Protein AF-A0A2D4J2Z0-F1 (afdb_monomer)

Nearest PDB structures (foldseek):
  6gwj-assembly1_K  TM=9.894E-01  e=1.586E-13  Homo sapiens
  8k20-assembly1_E  TM=9.808E-01  e=1.538E-11  Arabidopsis thaliana
  8up5-assembly1_K  TM=9.285E-01  e=3.483E-07  Methanocaldococcus jannaschii
  5jmv-assembly1_A  TM=9.078E-01  e=2.921E-07  Methanocaldococcus jannaschii DSM 2661
  2ivn-assembly1_A  TM=9.272E-01  e=4.953E-07  Pyrococcus abyssi

Secondary structure (DSSP, 8-state):
-TTTT---SS-HHHHHHHHHTT---PPP----EETTEE--HHHHHHHHHHHHHHHHHTSS-HHHHHHHHHHHHHHHHHHHHHHHHHHHT-S-----SGGGG-GGGS--

Solvent-accessible surface area (backbone atoms only — not comparable to full-atom values): 6524 Å² total; per-residue (Å²): 80,78,92,75,68,50,59,58,76,96,35,40,68,59,51,41,52,64,34,18,75,68,30,86,53,81,55,94,68,79,83,52,72,57,89,77,47,76,56,62,67,68,41,54,56,48,49,52,55,48,47,57,52,34,54,73,71,65,81,50,52,76,27,18,52,36,27,23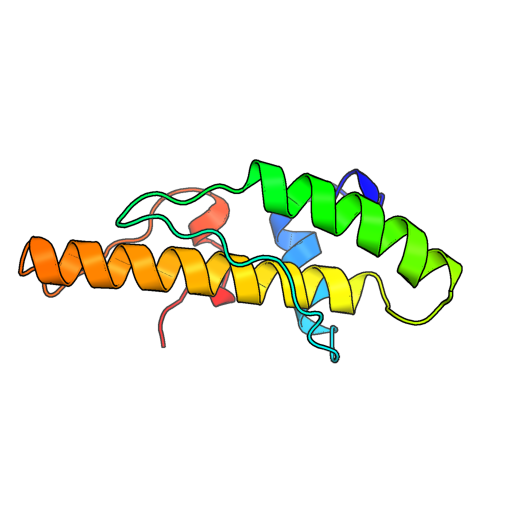,51,49,55,54,53,49,51,54,52,48,53,30,48,53,52,49,28,66,75,66,72,48,92,76,86,85,82,72,63,88,71,53,73,42,73,86,69,56,84,127

Radius of gyration: 14.94 Å; Cα contacts (8 Å, |Δi|>4): 108; chains: 1; bounding box: 34×27×39 Å

Sequence (108 aa):
ARVLKISNDPSPGYNIEQMAKKGQKLIELPYTVKGMDVSFSGILSHIEDVAHRMLSAGECTPEDLCFSLQETLFAMLVEITERAMAHTSSSEALIVGGVGCIVQTKWR

Organism: NCBI:txid129467

Structure (mmCIF, N/CA/C/O backbone):
data_AF-A0A2D4J2Z0-F1
#
_entry.id   AF-A0A2D4J2Z0-F1
#
loop_
_atom_site.group_PDB
_atom_site.id
_atom_site.type_symbol
_atom_site.label_atom_id
_atom_site.label_alt_id
_atom_site.label_comp_id
_atom_site.label_asym_id
_atom_site.label_entity_id
_atom_site.label_seq_id
_atom_site.pdbx_PDB_ins_code
_atom_site.Cartn_x
_atom_site.Cartn_y
_atom_site.Cartn_z
_atom_site.occupancy
_atom_site.B_iso_or_equiv
_atom_site.auth_seq_id
_atom_site.auth_comp_id
_atom_site.auth_asym_id
_atom_site.auth_atom_id
_atom_site.pdbx_PDB_model_num
ATOM 1 N N . ALA A 1 1 ? 10.301 2.943 -2.985 1.00 74.94 1 ALA A N 1
ATOM 2 C CA . ALA A 1 1 ? 11.157 4.102 -3.343 1.00 74.94 1 ALA A CA 1
ATOM 3 C C . ALA A 1 1 ? 12.614 3.711 -3.558 1.00 74.94 1 ALA A C 1
ATOM 5 O O . ALA A 1 1 ? 13.070 3.787 -4.688 1.00 74.94 1 ALA A O 1
ATOM 6 N N . ARG A 1 2 ? 13.341 3.271 -2.519 1.00 80.38 2 ARG A N 1
ATOM 7 C CA . ARG A 1 2 ? 14.795 3.032 -2.607 1.00 80.38 2 ARG A CA 1
ATOM 8 C C . ARG A 1 2 ? 15.184 1.927 -3.596 1.00 80.38 2 ARG A C 1
ATOM 10 O O . ARG A 1 2 ? 16.097 2.125 -4.387 1.00 80.38 2 ARG A O 1
ATOM 17 N N . VAL A 1 3 ? 14.438 0.823 -3.593 1.00 80.44 3 VAL A N 1
ATOM 18 C CA . VAL A 1 3 ? 14.606 -0.314 -4.521 1.00 80.44 3 VAL A CA 1
ATOM 19 C C . VAL A 1 3 ? 14.407 0.126 -5.975 1.00 80.44 3 VAL A C 1
ATOM 21 O O . VAL A 1 3 ? 15.219 -0.176 -6.840 1.00 80.44 3 VAL A O 1
ATOM 24 N N . LEU A 1 4 ? 13.374 0.937 -6.218 1.00 77.75 4 LEU A N 1
ATOM 25 C CA . LEU A 1 4 ? 13.018 1.474 -7.535 1.00 77.75 4 LEU A CA 1
ATOM 26 C C . LEU A 1 4 ? 13.790 2.756 -7.909 1.00 77.75 4 LEU A C 1
ATOM 28 O O . LEU A 1 4 ? 13.476 3.378 -8.917 1.00 77.75 4 LEU A O 1
ATOM 32 N N . LYS A 1 5 ? 14.774 3.179 -7.098 1.00 82.50 5 LYS A N 1
ATOM 33 C CA . LYS A 1 5 ? 15.564 4.414 -7.287 1.00 82.50 5 LYS A CA 1
ATOM 34 C C . LYS A 1 5 ? 14.715 5.677 -7.539 1.00 82.50 5 LYS A C 1
ATOM 36 O O . LYS A 1 5 ? 15.112 6.560 -8.293 1.00 82.50 5 LYS A O 1
ATOM 41 N N . ILE A 1 6 ? 13.553 5.768 -6.892 1.00 82.62 6 ILE A N 1
ATOM 42 C CA . ILE A 1 6 ? 12.643 6.921 -6.998 1.00 82.62 6 ILE A CA 1
ATOM 43 C C . ILE A 1 6 ? 13.257 8.125 -6.267 1.00 82.62 6 ILE A C 1
ATOM 45 O O . ILE A 1 6 ? 13.865 7.955 -5.207 1.00 82.62 6 ILE A O 1
ATOM 49 N N . SER A 1 7 ? 13.081 9.334 -6.818 1.00 84.25 7 SER A N 1
ATOM 50 C CA . SER A 1 7 ? 13.525 10.582 -6.179 1.00 84.25 7 SER A CA 1
ATOM 51 C C . SER A 1 7 ? 12.910 10.746 -4.786 1.00 84.25 7 SER A C 1
ATOM 53 O O . SER A 1 7 ? 11.730 10.458 -4.572 1.00 84.25 7 SER A O 1
ATOM 55 N N . ASN A 1 8 ? 13.704 11.248 -3.842 1.00 83.75 8 ASN A N 1
ATOM 56 C CA . ASN A 1 8 ? 13.242 11.551 -2.487 1.00 83.75 8 ASN A CA 1
ATOM 57 C C . ASN A 1 8 ? 12.687 12.977 -2.344 1.00 83.75 8 ASN A C 1
ATOM 59 O O . ASN A 1 8 ? 12.148 13.291 -1.290 1.00 83.75 8 ASN A O 1
ATOM 63 N N . ASP A 1 9 ? 12.811 13.820 -3.370 1.00 81.62 9 ASP A N 1
ATOM 64 C CA . ASP A 1 9 ? 12.353 15.213 -3.356 1.00 81.62 9 ASP A CA 1
ATOM 65 C C . ASP A 1 9 ? 11.000 15.349 -4.081 1.00 81.62 9 ASP A C 1
ATOM 67 O O . ASP A 1 9 ? 10.881 14.810 -5.189 1.00 81.62 9 ASP A O 1
ATOM 71 N N . PRO A 1 10 ? 9.965 16.004 -3.509 1.00 84.38 10 PRO A N 1
ATOM 72 C CA . PRO A 1 10 ? 9.881 16.599 -2.163 1.00 84.38 10 PRO A CA 1
ATOM 73 C C . PRO A 1 10 ? 9.650 15.572 -1.036 1.00 84.38 10 PRO A C 1
ATOM 75 O O . PRO A 1 10 ? 9.955 15.831 0.125 1.00 84.38 10 PRO A O 1
ATOM 78 N N . SER A 1 11 ? 9.094 14.399 -1.356 1.00 84.00 11 SER A N 1
ATOM 79 C CA . SER A 1 11 ? 9.103 13.227 -0.475 1.00 84.00 11 SER A CA 1
ATOM 80 C C . SER A 1 11 ? 8.981 11.942 -1.304 1.00 84.00 11 SER A C 1
ATOM 82 O O . SER A 1 11 ? 8.298 11.936 -2.335 1.00 84.00 11 SER A O 1
ATOM 84 N N . PRO A 1 12 ? 9.577 10.818 -0.867 1.00 85.25 12 PRO A N 1
ATOM 85 C CA . PRO A 1 12 ? 9.450 9.550 -1.582 1.00 85.25 12 PRO A CA 1
ATOM 86 C C . PRO A 1 12 ? 8.002 9.044 -1.620 1.00 85.25 12 PRO A C 1
ATOM 88 O O . PRO A 1 12 ? 7.609 8.414 -2.597 1.00 85.25 12 PRO A O 1
ATOM 91 N N . GLY A 1 13 ? 7.204 9.328 -0.583 1.00 83.94 13 GLY A N 1
ATOM 92 C CA . GLY A 1 13 ? 5.788 8.951 -0.529 1.00 83.94 13 GLY A CA 1
ATOM 93 C C . GLY A 1 13 ? 4.955 9.671 -1.589 1.00 83.94 13 GLY A C 1
ATOM 94 O O . GLY A 1 13 ? 4.198 9.026 -2.308 1.00 83.94 13 GLY A O 1
ATOM 95 N N . TYR A 1 14 ? 5.169 10.980 -1.749 1.00 85.25 14 TYR A N 1
ATOM 96 C CA . TYR A 1 14 ? 4.502 11.773 -2.783 1.00 85.25 14 TYR A CA 1
ATOM 97 C C . TYR A 1 14 ? 4.842 11.274 -4.192 1.00 85.25 14 TYR A C 1
ATOM 99 O O . TYR A 1 14 ? 3.957 11.074 -5.018 1.00 85.25 14 TYR A O 1
ATOM 107 N N . ASN A 1 15 ? 6.119 10.998 -4.463 1.00 86.44 15 ASN A N 1
ATOM 108 C CA . ASN A 1 15 ? 6.529 10.500 -5.776 1.00 86.44 15 ASN A CA 1
ATOM 109 C C . ASN A 1 15 ? 5.975 9.098 -6.070 1.00 86.44 15 ASN A C 1
ATOM 111 O O . ASN A 1 15 ? 5.566 8.838 -7.199 1.00 86.44 15 ASN A O 1
ATOM 115 N N . ILE A 1 16 ? 5.895 8.221 -5.060 1.00 86.69 16 ILE A N 1
ATOM 116 C CA . ILE A 1 16 ? 5.223 6.919 -5.191 1.00 86.69 16 ILE A CA 1
ATOM 117 C C . ILE A 1 16 ? 3.745 7.108 -5.544 1.00 86.69 16 ILE A C 1
ATOM 119 O O . ILE A 1 16 ? 3.265 6.431 -6.444 1.00 86.69 16 ILE A O 1
ATOM 123 N N . GLU A 1 17 ? 3.035 8.035 -4.895 1.00 85.88 17 GLU A N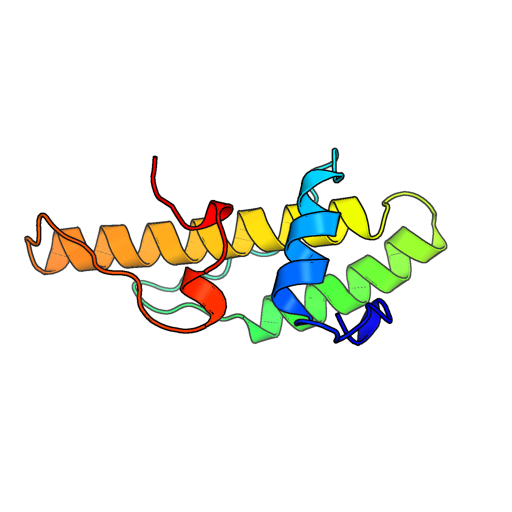 1
ATOM 124 C CA . GLU A 1 17 ? 1.628 8.327 -5.207 1.00 85.88 17 GLU A CA 1
ATOM 125 C C . GLU A 1 17 ? 1.450 8.824 -6.647 1.00 85.88 17 GLU A C 1
ATOM 127 O O . GLU A 1 17 ? 0.566 8.370 -7.372 1.00 85.88 17 GLU A O 1
ATOM 132 N N . GLN A 1 18 ? 2.321 9.721 -7.103 1.00 87.38 18 GLN A N 1
ATOM 133 C CA . GLN A 1 18 ? 2.263 10.232 -8.471 1.00 87.38 18 GLN A CA 1
ATOM 134 C C . GLN A 1 18 ? 2.565 9.150 -9.520 1.00 87.38 18 GLN A C 1
ATOM 136 O O . GLN A 1 18 ? 2.029 9.212 -10.627 1.00 87.38 18 GLN A O 1
ATOM 141 N N . MET A 1 19 ? 3.398 8.163 -9.184 1.00 87.38 19 MET A N 1
ATOM 142 C CA . MET A 1 19 ? 3.641 6.990 -10.029 1.00 87.38 19 MET A CA 1
ATOM 143 C C . MET A 1 19 ? 2.469 6.006 -9.987 1.00 87.38 19 MET A C 1
ATOM 145 O O . MET A 1 19 ? 2.039 5.538 -11.035 1.00 87.38 19 MET A O 1
ATOM 149 N N . ALA A 1 20 ? 1.904 5.752 -8.807 1.00 87.50 20 ALA A N 1
ATOM 150 C CA . ALA A 1 20 ? 0.756 4.870 -8.617 1.00 87.50 20 ALA A CA 1
ATOM 151 C C . ALA A 1 20 ? -0.468 5.322 -9.429 1.00 87.50 20 ALA A C 1
ATOM 153 O O . ALA A 1 20 ? -1.137 4.495 -10.034 1.00 87.50 20 ALA A O 1
ATOM 154 N N . LYS A 1 21 ? -0.705 6.636 -9.551 1.00 87.19 21 LYS A N 1
ATOM 155 C CA . LYS A 1 21 ? -1.775 7.202 -10.403 1.00 87.19 21 LYS A CA 1
ATOM 156 C C . LYS A 1 21 ? -1.661 6.837 -11.887 1.00 87.19 21 LYS A C 1
ATOM 158 O O . LYS A 1 21 ? -2.633 6.984 -12.621 1.00 87.19 21 LYS A O 1
ATOM 163 N N . LYS A 1 22 ? -0.473 6.436 -12.344 1.00 88.62 22 LYS A N 1
ATOM 164 C CA . LYS A 1 22 ? -0.217 6.012 -13.727 1.00 88.62 22 LYS A CA 1
ATOM 165 C C . LYS A 1 22 ? -0.286 4.494 -13.901 1.00 88.62 22 LYS A C 1
ATOM 167 O O . LYS A 1 22 ? -0.330 4.044 -15.043 1.00 88.62 22 LYS A O 1
ATOM 172 N N . GLY A 1 23 ? -0.264 3.734 -12.804 1.00 86.25 23 GLY A N 1
ATOM 173 C CA . GLY A 1 23 ? -0.392 2.283 -12.832 1.00 86.25 23 GLY A CA 1
ATOM 174 C C . GLY A 1 23 ? -1.768 1.874 -13.350 1.00 86.25 23 GLY A C 1
ATOM 175 O O . GLY A 1 23 ? -2.770 2.529 -13.070 1.00 86.25 23 GLY A O 1
ATOM 176 N N . GLN A 1 24 ? -1.807 0.807 -14.141 1.00 85.56 24 GLN A N 1
ATOM 177 C CA . GLN A 1 24 ? -3.039 0.277 -14.738 1.00 85.56 24 GLN A CA 1
ATOM 178 C C . GLN A 1 24 ? -3.294 -1.172 -14.329 1.00 85.56 24 GLN A C 1
ATOM 180 O O . GLN A 1 24 ? -4.433 -1.637 -14.377 1.00 85.56 24 GLN A O 1
ATOM 185 N N . LYS A 1 25 ? -2.244 -1.896 -13.932 1.00 86.94 25 LYS A N 1
ATOM 186 C CA . LYS A 1 25 ? -2.313 -3.309 -13.573 1.00 86.94 25 LYS A CA 1
ATOM 187 C C . LYS A 1 25 ? -2.218 -3.479 -12.061 1.00 86.94 25 LYS A C 1
ATOM 189 O O . LYS A 1 25 ? -1.254 -3.037 -11.441 1.00 86.94 25 LYS A O 1
ATOM 194 N N . LEU A 1 26 ? -3.201 -4.174 -11.491 1.00 87.81 26 LEU A N 1
ATOM 195 C CA . LEU A 1 26 ? -3.158 -4.629 -10.105 1.00 87.81 26 LEU A CA 1
ATOM 196 C C . LEU A 1 26 ? -2.399 -5.960 -10.031 1.00 87.81 26 LEU A C 1
ATOM 198 O O . LEU A 1 26 ? -2.767 -6.934 -10.685 1.00 87.81 26 LEU A O 1
ATOM 202 N N . ILE A 1 27 ? -1.331 -5.982 -9.246 1.00 87.44 27 ILE A N 1
ATOM 203 C CA . ILE A 1 27 ? -0.513 -7.151 -8.936 1.00 87.44 27 ILE A CA 1
ATOM 204 C C . ILE A 1 27 ? -0.924 -7.621 -7.547 1.00 87.44 27 ILE A C 1
ATOM 206 O O . ILE A 1 27 ? -0.914 -6.841 -6.595 1.00 87.44 27 ILE A O 1
ATOM 210 N N . GLU A 1 28 ? -1.284 -8.894 -7.426 1.00 85.62 28 GLU A N 1
ATOM 211 C CA . GLU A 1 28 ? -1.650 -9.463 -6.135 1.00 85.62 28 GLU A CA 1
ATOM 212 C C . GLU A 1 28 ? -0.432 -9.488 -5.208 1.00 85.62 28 GLU A C 1
ATOM 214 O O . GLU A 1 28 ? 0.607 -10.075 -5.515 1.00 85.62 28 GLU A O 1
ATOM 219 N N . LEU A 1 29 ? -0.570 -8.822 -4.064 1.00 87.62 29 LEU A N 1
ATOM 220 C CA . LEU A 1 29 ? 0.420 -8.795 -2.997 1.00 87.62 29 LEU A CA 1
ATOM 221 C C . LEU A 1 29 ? -0.146 -9.509 -1.765 1.00 87.62 29 LEU A C 1
ATOM 223 O O . LEU A 1 29 ? -1.363 -9.539 -1.565 1.00 87.62 29 LEU A O 1
ATOM 227 N N . PRO A 1 30 ? 0.717 -10.088 -0.913 1.00 88.06 30 PRO A N 1
ATOM 228 C CA . PRO A 1 30 ? 0.271 -10.769 0.290 1.00 88.06 30 PRO A CA 1
ATOM 229 C C . PRO A 1 30 ? -0.466 -9.799 1.215 1.00 88.06 30 PRO A C 1
ATOM 231 O O . PRO A 1 30 ? 0.076 -8.775 1.627 1.00 88.06 30 PRO A O 1
ATOM 234 N N . TYR A 1 31 ? -1.694 -10.159 1.573 1.00 86.00 31 TYR A N 1
ATOM 235 C CA . TYR A 1 31 ? -2.545 -9.375 2.457 1.00 86.00 31 TYR A CA 1
ATOM 236 C C . TYR A 1 31 ? -2.457 -9.922 3.888 1.00 86.00 31 TYR A C 1
ATOM 238 O O . TYR A 1 31 ? -3.059 -10.942 4.227 1.00 86.00 31 TYR A O 1
ATOM 246 N N . THR A 1 32 ? -1.643 -9.285 4.732 1.00 87.19 32 THR A N 1
ATOM 247 C CA . THR A 1 32 ? -1.255 -9.806 6.056 1.00 87.19 32 THR A CA 1
ATOM 248 C C . THR A 1 32 ? -1.881 -9.022 7.208 1.00 87.19 32 THR A C 1
ATOM 2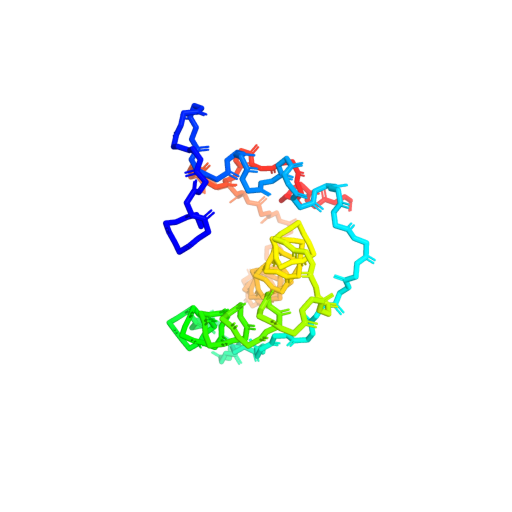50 O O . THR A 1 32 ? -1.182 -8.337 7.962 1.00 87.19 32 THR A O 1
ATOM 253 N N . VAL A 1 33 ? -3.202 -9.153 7.364 1.00 87.69 33 VAL A N 1
ATOM 254 C CA . VAL A 1 33 ? -3.963 -8.634 8.516 1.00 87.69 33 VAL A CA 1
ATOM 255 C C . VAL A 1 33 ? -4.179 -9.749 9.540 1.00 87.69 33 VAL A C 1
ATOM 257 O O . VAL A 1 33 ? -4.668 -10.829 9.210 1.00 87.69 33 VAL A O 1
ATOM 260 N N . LYS A 1 34 ? -3.823 -9.499 10.803 1.00 86.44 34 LYS A N 1
ATOM 261 C CA . LYS A 1 34 ? -4.013 -10.431 11.923 1.00 86.44 34 LYS A CA 1
ATOM 262 C C . LYS A 1 34 ? -4.835 -9.758 13.017 1.00 86.44 34 LYS A C 1
ATOM 264 O O . LYS A 1 34 ? -4.299 -9.105 13.904 1.00 86.44 34 LYS A O 1
ATOM 269 N N . GLY A 1 35 ? -6.156 -9.924 12.957 1.00 87.19 35 GLY A N 1
ATOM 270 C CA . GLY A 1 35 ? -7.070 -9.283 13.904 1.00 87.19 35 GLY A CA 1
ATOM 271 C C . GLY A 1 35 ? -7.089 -7.766 13.710 1.00 87.19 35 GLY A C 1
ATOM 272 O O . GLY A 1 35 ? -7.691 -7.297 12.744 1.00 87.19 35 GLY A O 1
ATOM 273 N N . MET A 1 36 ? -6.436 -7.039 14.620 1.00 85.69 36 MET A N 1
ATOM 274 C CA . MET A 1 36 ? -6.242 -5.581 14.566 1.00 85.69 36 MET A CA 1
ATOM 275 C C . MET A 1 36 ? -4.808 -5.181 14.175 1.00 85.69 36 MET A C 1
ATOM 277 O O . MET A 1 36 ? -4.542 -4.000 13.971 1.00 85.69 36 MET A O 1
ATOM 281 N N . ASP A 1 37 ? -3.894 -6.148 14.052 1.00 87.62 37 ASP A N 1
ATOM 282 C CA . ASP A 1 37 ? -2.493 -5.907 13.712 1.00 87.62 37 ASP A CA 1
ATOM 283 C C . ASP A 1 37 ? -2.230 -6.094 12.213 1.00 87.62 37 ASP A C 1
ATOM 285 O O . ASP A 1 37 ? -2.807 -6.960 11.548 1.00 87.62 37 ASP A O 1
ATOM 289 N N . VAL A 1 38 ? -1.283 -5.316 11.690 1.00 88.06 38 VAL A N 1
ATOM 290 C CA . VAL A 1 38 ? -0.798 -5.387 10.305 1.00 88.06 38 VAL A CA 1
ATOM 291 C C . VAL A 1 38 ? 0.699 -5.652 10.278 1.00 88.06 38 VAL A C 1
ATOM 293 O O . VAL A 1 38 ? 1.457 -5.133 11.097 1.00 88.06 38 VAL A O 1
ATOM 296 N N . SER A 1 39 ? 1.148 -6.461 9.317 1.00 87.44 39 SER A N 1
ATOM 297 C CA . SER A 1 39 ? 2.573 -6.730 9.111 1.00 87.44 39 SER A CA 1
ATOM 298 C C . SER A 1 39 ? 3.014 -6.281 7.726 1.00 87.44 39 SER A C 1
ATOM 300 O O . SER A 1 39 ? 2.572 -6.835 6.725 1.00 87.44 39 SER A O 1
ATOM 302 N N . PHE A 1 40 ? 3.914 -5.297 7.678 1.00 86.62 40 PHE A N 1
ATOM 303 C CA . PHE A 1 40 ? 4.427 -4.723 6.428 1.00 86.62 40 PHE A CA 1
ATOM 304 C C . PHE A 1 40 ? 5.766 -5.314 5.975 1.00 86.62 40 PHE A C 1
ATOM 306 O O . PHE A 1 40 ? 6.126 -5.194 4.807 1.00 86.62 40 PHE A O 1
ATOM 313 N N . SER A 1 41 ? 6.514 -5.960 6.874 1.00 85.38 41 SER A N 1
ATOM 314 C CA . SER A 1 41 ? 7.836 -6.513 6.556 1.00 85.38 41 SER A CA 1
ATOM 315 C C . SER A 1 41 ? 7.758 -7.623 5.507 1.00 85.38 41 SER A C 1
ATOM 317 O O . SER A 1 41 ? 8.530 -7.612 4.553 1.00 85.38 41 SER A O 1
ATOM 319 N N . GLY A 1 42 ? 6.786 -8.532 5.636 1.00 84.38 42 GLY A N 1
ATOM 320 C CA . GLY A 1 42 ? 6.564 -9.602 4.659 1.00 84.38 42 GLY A CA 1
ATOM 321 C C . GLY A 1 42 ? 6.181 -9.070 3.276 1.00 84.38 42 GLY A C 1
ATOM 322 O O . GLY A 1 42 ? 6.668 -9.573 2.267 1.00 84.38 42 GLY A O 1
ATOM 323 N N . ILE A 1 43 ? 5.374 -8.006 3.235 1.00 87.56 43 ILE A N 1
ATOM 324 C CA . ILE A 1 43 ? 4.963 -7.344 1.990 1.00 87.56 43 ILE A CA 1
ATOM 325 C C . ILE A 1 43 ? 6.170 -6.694 1.311 1.00 87.56 43 ILE A C 1
ATOM 327 O O . ILE A 1 43 ? 6.342 -6.849 0.105 1.00 87.56 43 ILE A O 1
ATOM 331 N N . LEU A 1 44 ? 7.034 -6.016 2.076 1.00 86.81 44 LEU A N 1
ATOM 332 C CA . LEU A 1 44 ? 8.233 -5.372 1.538 1.00 86.81 44 LEU A CA 1
ATOM 333 C C . LEU A 1 44 ? 9.211 -6.386 0.924 1.00 86.81 44 LEU A C 1
ATOM 335 O O . LEU A 1 44 ? 9.700 -6.176 -0.181 1.00 86.81 44 LEU A O 1
ATOM 339 N N . SER A 1 45 ? 9.473 -7.504 1.602 1.00 88.19 45 SER A N 1
ATOM 340 C CA . SER A 1 45 ? 10.354 -8.539 1.047 1.00 88.19 45 SER A CA 1
ATOM 341 C C . SER A 1 45 ? 9.748 -9.211 -0.186 1.00 88.19 45 SER A C 1
ATOM 343 O O . SER A 1 45 ? 10.460 -9.503 -1.143 1.00 88.19 45 SER A O 1
ATOM 345 N N . HIS A 1 46 ? 8.429 -9.428 -0.191 1.00 87.88 46 HIS A N 1
ATOM 346 C CA . HIS A 1 46 ? 7.747 -10.008 -1.342 1.00 87.88 46 HIS A CA 1
ATOM 347 C C . HIS A 1 46 ? 7.771 -9.069 -2.551 1.00 87.88 46 HIS A C 1
ATOM 349 O O . HIS A 1 46 ? 8.094 -9.502 -3.653 1.00 87.88 46 HIS A O 1
ATOM 355 N N . ILE A 1 47 ? 7.489 -7.775 -2.353 1.00 87.25 47 ILE A N 1
ATOM 356 C CA . ILE A 1 47 ? 7.505 -6.809 -3.453 1.00 87.25 47 ILE A CA 1
ATOM 357 C C . ILE A 1 47 ? 8.917 -6.581 -3.993 1.00 87.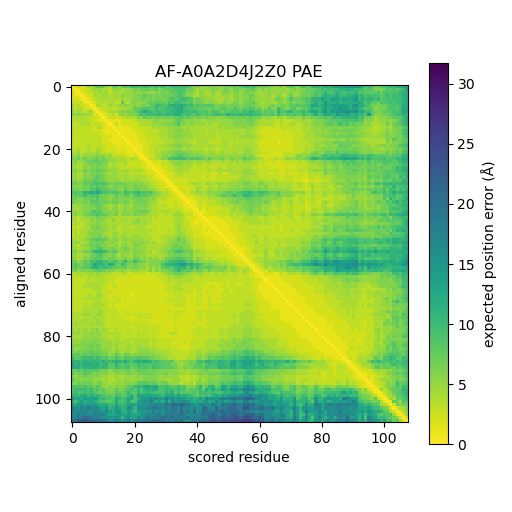25 47 ILE A C 1
ATOM 359 O O . ILE A 1 47 ? 9.057 -6.322 -5.179 1.00 87.25 47 ILE A O 1
ATOM 363 N N . GLU A 1 48 ? 9.964 -6.701 -3.174 1.00 86.88 48 GLU A N 1
ATOM 364 C CA . GLU A 1 48 ? 11.351 -6.651 -3.650 1.00 86.88 48 GLU A CA 1
ATOM 365 C C . GLU A 1 48 ? 11.661 -7.807 -4.611 1.00 86.88 48 GLU A C 1
ATOM 367 O O . GLU A 1 48 ? 12.153 -7.571 -5.716 1.00 86.88 48 GLU A O 1
ATOM 372 N N . ASP A 1 49 ? 11.316 -9.041 -4.238 1.00 87.56 49 ASP A N 1
ATOM 373 C CA . ASP A 1 49 ? 11.515 -10.222 -5.090 1.00 87.56 49 ASP A CA 1
ATOM 374 C C . ASP A 1 49 ? 10.661 -10.151 -6.370 1.00 87.56 49 ASP A C 1
ATOM 376 O O . ASP A 1 49 ? 11.166 -10.345 -7.480 1.00 87.56 49 ASP A O 1
ATOM 380 N N . VAL A 1 50 ? 9.381 -9.778 -6.241 1.00 85.06 50 VAL A N 1
ATOM 381 C CA . VAL A 1 50 ? 8.463 -9.602 -7.379 1.00 85.06 50 VAL A CA 1
ATOM 382 C C . VAL A 1 50 ? 8.935 -8.482 -8.301 1.00 85.06 50 VAL A C 1
ATOM 384 O O . VAL A 1 50 ? 8.969 -8.676 -9.515 1.00 85.06 50 VAL A O 1
ATOM 387 N N . ALA A 1 51 ? 9.362 -7.340 -7.756 1.00 85.81 51 ALA A N 1
ATOM 388 C CA . ALA A 1 51 ? 9.892 -6.239 -8.549 1.00 85.81 51 ALA A CA 1
ATOM 389 C C . ALA A 1 51 ? 11.114 -6.693 -9.351 1.00 85.81 51 ALA A C 1
ATOM 391 O O . ALA A 1 51 ? 11.169 -6.450 -10.551 1.00 85.81 51 ALA A O 1
ATOM 392 N N . HIS A 1 52 ? 12.066 -7.405 -8.743 1.00 85.56 52 HIS A N 1
ATOM 393 C CA . HIS A 1 52 ? 13.234 -7.895 -9.473 1.00 85.56 52 HIS A CA 1
ATOM 394 C C . HIS A 1 52 ? 12.865 -8.857 -10.604 1.00 85.56 52 HIS A C 1
ATOM 396 O O . HIS A 1 52 ? 13.380 -8.709 -11.713 1.00 85.56 52 HIS A O 1
ATOM 402 N N . ARG A 1 53 ? 11.960 -9.811 -10.363 1.00 87.06 53 ARG A N 1
ATOM 403 C CA . ARG A 1 53 ? 11.537 -10.788 -11.378 1.00 87.06 53 ARG A CA 1
ATOM 404 C C . ARG A 1 53 ? 10.731 -10.145 -12.501 1.00 87.06 53 ARG A C 1
ATOM 406 O O . ARG A 1 53 ? 11.084 -10.296 -13.667 1.00 87.06 53 ARG A O 1
ATOM 413 N N . MET A 1 54 ? 9.680 -9.405 -12.161 1.00 83.94 54 MET A N 1
ATOM 414 C CA . MET A 1 54 ? 8.740 -8.868 -13.143 1.00 83.94 54 MET A CA 1
ATOM 415 C C . MET A 1 54 ? 9.307 -7.678 -13.923 1.00 83.94 54 MET A C 1
ATOM 417 O O . MET A 1 54 ? 9.017 -7.558 -15.112 1.00 83.94 54 MET A O 1
ATOM 421 N N . LEU A 1 55 ? 10.170 -6.848 -13.316 1.00 82.56 55 LEU A N 1
ATOM 422 C CA . LEU A 1 55 ? 10.889 -5.802 -14.058 1.00 82.56 55 LEU A CA 1
ATOM 423 C C . LEU A 1 55 ? 11.906 -6.407 -15.030 1.00 82.56 55 LEU A C 1
ATOM 425 O O . LEU A 1 55 ? 12.106 -5.866 -16.113 1.00 82.56 55 LEU A O 1
ATOM 429 N N . SER A 1 56 ? 12.522 -7.536 -14.667 1.00 84.19 56 SER A N 1
ATOM 430 C CA . SER A 1 56 ? 13.462 -8.248 -15.544 1.00 84.19 56 SER A CA 1
ATOM 431 C C . SER A 1 56 ? 12.747 -8.983 -16.683 1.00 84.19 56 SER A C 1
ATOM 433 O O . SER A 1 56 ? 13.289 -9.076 -17.780 1.00 84.19 56 SER A O 1
ATOM 435 N N . ALA A 1 57 ? 11.527 -9.474 -16.441 1.00 85.88 57 ALA A N 1
ATOM 436 C CA . ALA A 1 57 ? 10.663 -10.094 -17.448 1.00 85.88 57 ALA A CA 1
ATOM 437 C C . ALA A 1 57 ? 9.894 -9.074 -18.316 1.00 85.88 57 ALA A C 1
ATOM 439 O O . ALA A 1 57 ? 9.361 -9.439 -19.360 1.00 85.88 57 ALA A O 1
ATOM 440 N N . GLY A 1 58 ? 9.828 -7.801 -17.903 1.00 83.25 58 GLY A N 1
ATOM 441 C CA . GLY A 1 58 ? 9.069 -6.750 -18.592 1.00 83.25 58 GLY A CA 1
ATOM 442 C C . GLY A 1 58 ? 7.545 -6.878 -18.456 1.00 83.25 58 GLY A C 1
ATOM 443 O O . GLY A 1 58 ? 6.807 -6.279 -19.232 1.00 83.25 58 GLY A O 1
ATOM 444 N N . GLU A 1 59 ? 7.060 -7.658 -17.487 1.00 84.25 59 GLU A N 1
ATOM 445 C CA . GLU A 1 59 ? 5.631 -7.963 -17.299 1.00 84.25 59 GLU A CA 1
ATOM 446 C C . GLU A 1 59 ? 4.865 -6.915 -16.476 1.00 84.25 59 GLU A C 1
ATOM 448 O O . GLU A 1 59 ? 3.625 -6.931 -16.435 1.00 84.25 59 GLU A O 1
ATOM 453 N N . CYS A 1 60 ? 5.590 -6.034 -15.783 1.00 84.19 60 CYS A N 1
ATOM 454 C CA . CYS A 1 60 ? 5.031 -4.924 -15.022 1.00 84.19 60 CYS A CA 1
ATOM 455 C C . CYS A 1 60 ? 5.896 -3.673 -15.140 1.00 84.19 60 CYS A C 1
ATOM 457 O O . CYS A 1 60 ? 7.117 -3.749 -15.307 1.00 84.19 60 CYS A O 1
ATOM 459 N N . THR A 1 61 ? 5.266 -2.520 -14.953 1.00 87.75 61 THR A N 1
ATOM 460 C CA . THR A 1 61 ? 5.973 -1.250 -14.805 1.00 87.75 61 THR A CA 1
ATOM 461 C C . THR A 1 61 ? 6.197 -0.910 -13.324 1.00 87.75 61 THR A C 1
ATOM 463 O O . THR A 1 61 ? 5.461 -1.390 -12.453 1.00 87.75 61 THR A O 1
ATOM 466 N N . PRO A 1 62 ? 7.207 -0.085 -12.989 1.00 86.88 62 PRO A N 1
ATOM 467 C CA . PRO A 1 62 ? 7.357 0.470 -11.642 1.00 86.88 62 PRO A CA 1
ATOM 468 C C . PRO A 1 62 ? 6.086 1.168 -11.132 1.00 86.88 62 PRO A C 1
ATOM 470 O O . PRO A 1 62 ? 5.797 1.131 -9.938 1.00 86.88 62 PRO A O 1
ATOM 473 N N . GLU A 1 63 ? 5.322 1.782 -12.033 1.00 90.50 63 GLU A N 1
ATOM 474 C CA . GLU A 1 63 ? 4.043 2.433 -11.767 1.00 90.50 63 GLU A CA 1
ATOM 475 C C . GLU A 1 63 ? 2.973 1.432 -11.306 1.00 90.50 63 GLU A C 1
ATOM 477 O O . GLU A 1 63 ? 2.318 1.677 -10.292 1.00 90.50 63 GLU A O 1
ATOM 482 N N . ASP A 1 64 ? 2.847 0.282 -11.980 1.00 90.38 64 ASP A N 1
ATOM 483 C CA . ASP A 1 64 ? 1.915 -0.794 -11.595 1.00 90.38 64 ASP A CA 1
ATOM 484 C C . ASP A 1 64 ? 2.247 -1.370 -10.211 1.00 90.38 64 ASP A C 1
ATOM 486 O O . ASP A 1 64 ? 1.356 -1.648 -9.404 1.00 90.38 64 ASP A O 1
ATOM 490 N N . LEU A 1 65 ? 3.539 -1.505 -9.897 1.00 88.44 65 LEU A N 1
ATOM 491 C CA . LEU A 1 65 ? 3.996 -1.942 -8.574 1.00 88.44 65 LEU A CA 1
ATOM 492 C C . LEU A 1 65 ? 3.640 -0.920 -7.490 1.00 88.44 65 LEU A C 1
ATOM 494 O O . LEU A 1 65 ? 3.157 -1.296 -6.422 1.00 88.44 65 LEU A O 1
ATOM 498 N N . CYS A 1 66 ? 3.859 0.373 -7.752 1.00 88.94 66 CYS A N 1
ATOM 499 C CA . CYS A 1 66 ? 3.475 1.441 -6.830 1.00 88.94 66 CYS A CA 1
ATOM 500 C C . CYS A 1 66 ? 1.960 1.483 -6.604 1.00 88.94 66 CYS A C 1
ATOM 502 O O . CYS A 1 66 ? 1.534 1.633 -5.460 1.00 88.94 66 CYS A O 1
ATOM 504 N N . PHE A 1 67 ? 1.170 1.307 -7.664 1.00 90.06 67 PHE A N 1
ATOM 505 C CA . PHE A 1 67 ? -0.286 1.227 -7.590 1.00 90.06 67 PHE A CA 1
ATOM 506 C C . PHE A 1 67 ? -0.742 0.057 -6.717 1.00 90.06 67 PHE A C 1
ATOM 508 O O . PHE A 1 67 ? -1.441 0.249 -5.725 1.00 9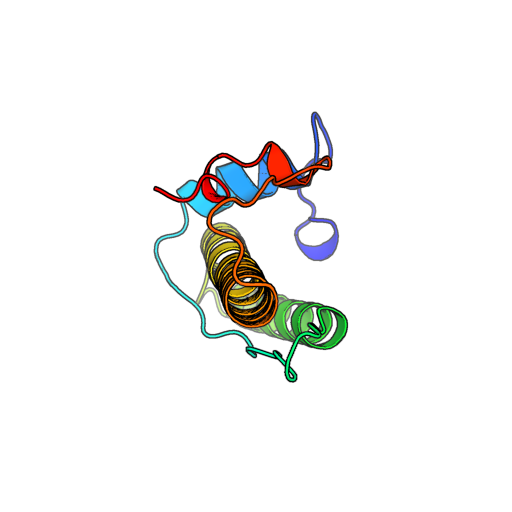0.06 67 PHE A O 1
ATOM 515 N N . SER A 1 68 ? -0.251 -1.143 -7.013 1.00 90.56 68 SER A N 1
ATOM 516 C CA . SER A 1 68 ? -0.631 -2.366 -6.301 1.00 90.56 68 SER A CA 1
ATOM 517 C C . SER A 1 68 ? -0.259 -2.331 -4.821 1.00 90.56 68 SER A C 1
ATOM 519 O O . SER A 1 68 ? -1.030 -2.764 -3.961 1.00 90.56 68 SER A O 1
ATOM 521 N N . LEU A 1 69 ? 0.914 -1.771 -4.511 1.00 89.12 69 LEU A N 1
ATOM 522 C CA . LEU A 1 69 ? 1.360 -1.571 -3.139 1.00 89.12 69 LEU A CA 1
ATOM 523 C C . LEU A 1 69 ? 0.431 -0.618 -2.383 1.00 89.12 69 LEU A C 1
ATOM 525 O O . LEU A 1 69 ? 0.069 -0.910 -1.247 1.00 89.12 69 LEU A O 1
ATOM 529 N N . GLN A 1 70 ? 0.055 0.508 -2.995 1.00 88.69 70 GLN A N 1
ATOM 530 C CA . GLN A 1 70 ? -0.846 1.468 -2.362 1.00 88.69 70 GLN A CA 1
ATOM 531 C C . GLN A 1 70 ? -2.217 0.854 -2.093 1.00 88.69 70 GLN A C 1
ATOM 533 O O . GLN A 1 70 ? -2.673 0.910 -0.955 1.00 88.69 70 GLN A O 1
ATOM 538 N N . GLU A 1 71 ? -2.826 0.205 -3.085 1.00 89.06 71 GLU A N 1
ATOM 539 C CA . GLU A 1 71 ? -4.140 -0.427 -2.928 1.00 89.06 71 GLU A CA 1
ATOM 540 C C . GLU A 1 71 ? -4.138 -1.487 -1.819 1.00 89.06 71 GLU A C 1
ATOM 542 O O . GLU A 1 71 ? -4.995 -1.468 -0.938 1.00 89.06 71 GLU A O 1
ATOM 547 N N . THR A 1 72 ? -3.123 -2.357 -1.794 1.00 89.94 72 THR A N 1
ATOM 548 C CA . THR A 1 72 ? -3.014 -3.413 -0.774 1.00 89.94 72 THR A CA 1
ATOM 549 C C . THR A 1 72 ? -2.845 -2.817 0.624 1.00 89.94 72 THR A C 1
ATOM 551 O O . THR A 1 72 ? -3.556 -3.194 1.553 1.00 89.94 72 THR A O 1
ATOM 554 N N . LEU A 1 73 ? -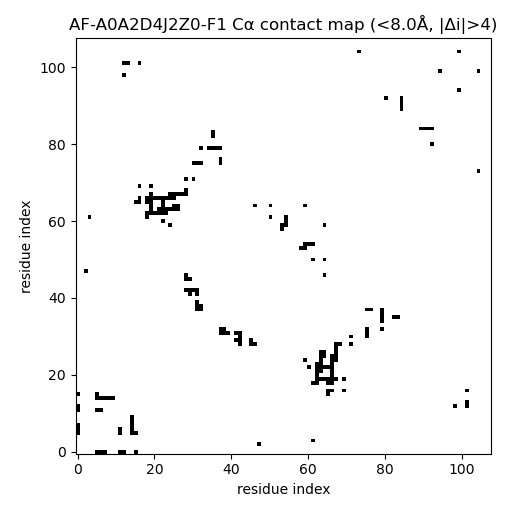1.923 -1.863 0.793 1.00 89.00 73 LEU A N 1
ATOM 555 C CA . LEU A 1 73 ? -1.642 -1.266 2.100 1.00 89.00 73 LEU A CA 1
ATOM 556 C C . LEU A 1 73 ? -2.816 -0.434 2.618 1.00 89.00 73 LEU A C 1
ATOM 558 O O . LEU A 1 73 ? -3.132 -0.510 3.805 1.00 89.00 73 LEU A O 1
ATOM 562 N N . PHE A 1 74 ? -3.463 0.351 1.755 1.00 88.12 74 PHE A N 1
ATOM 563 C CA . PHE A 1 74 ? -4.613 1.152 2.162 1.00 88.12 74 PHE A CA 1
ATOM 564 C C . PHE A 1 74 ? -5.810 0.276 2.503 1.00 88.12 74 PHE A C 1
ATOM 566 O O . PHE A 1 74 ? -6.429 0.527 3.531 1.00 88.12 74 PHE A O 1
ATOM 573 N N . ALA A 1 75 ? -6.075 -0.788 1.742 1.00 89.31 75 ALA A N 1
ATOM 574 C CA . ALA A 1 75 ? -7.110 -1.758 2.090 1.00 89.31 75 ALA A CA 1
ATOM 575 C C . ALA A 1 75 ? -6.860 -2.390 3.473 1.00 89.31 75 ALA A C 1
ATOM 577 O O . ALA A 1 75 ? -7.768 -2.426 4.302 1.00 89.31 75 ALA A O 1
ATOM 578 N N . MET A 1 76 ? -5.613 -2.773 3.780 1.00 90.44 76 MET A N 1
ATOM 579 C CA . MET A 1 76 ? -5.252 -3.297 5.105 1.00 90.44 76 MET A CA 1
ATOM 580 C C . MET A 1 76 ? -5.510 -2.287 6.227 1.00 90.44 76 MET A C 1
ATOM 582 O O . MET A 1 76 ? -6.040 -2.652 7.276 1.00 90.44 76 MET A O 1
ATOM 586 N N . LEU A 1 77 ? -5.133 -1.020 6.020 1.00 88.88 77 LEU A N 1
ATOM 587 C CA . LEU A 1 77 ? -5.353 0.060 6.988 1.00 88.88 77 LEU A CA 1
ATOM 588 C C . LEU A 1 77 ? -6.844 0.360 7.181 1.00 88.88 77 LEU A C 1
ATOM 590 O O . LEU A 1 77 ? -7.289 0.604 8.303 1.00 88.88 77 LEU A O 1
ATOM 594 N N . VAL A 1 78 ? -7.609 0.324 6.095 1.00 89.25 78 VAL A N 1
ATOM 595 C CA . VAL A 1 78 ? -9.061 0.495 6.082 1.00 89.25 78 VAL A CA 1
ATOM 596 C C . VAL A 1 78 ? -9.727 -0.588 6.920 1.00 89.25 78 VAL A C 1
ATOM 598 O O . VAL A 1 78 ? -10.459 -0.273 7.856 1.00 89.25 78 VAL A O 1
ATOM 601 N N . GLU A 1 79 ? -9.383 -1.850 6.674 1.00 89.75 79 GLU A N 1
ATOM 602 C CA . GLU A 1 79 ? -9.956 -2.993 7.383 1.00 89.75 79 GLU A CA 1
ATOM 603 C C . GLU A 1 79 ? -9.694 -2.940 8.894 1.00 89.75 79 GLU A C 1
ATOM 605 O O . GLU A 1 79 ? -10.615 -3.136 9.690 1.00 89.75 79 GLU A O 1
ATOM 610 N N . ILE A 1 80 ? -8.456 -2.657 9.320 1.00 91.44 80 ILE A N 1
ATOM 611 C CA . ILE A 1 80 ? -8.158 -2.553 10.758 1.00 91.44 80 ILE A CA 1
ATOM 612 C C . ILE A 1 80 ? -8.857 -1.358 11.403 1.00 91.44 80 ILE A C 1
ATOM 614 O O . ILE A 1 80 ? -9.289 -1.459 12.550 1.00 91.44 80 ILE A O 1
ATOM 618 N N . THR A 1 81 ? -8.993 -0.246 10.675 1.00 90.06 81 THR A N 1
ATOM 619 C CA . THR A 1 81 ? -9.656 0.954 11.191 1.00 90.06 81 THR A CA 1
ATOM 620 C C . THR A 1 81 ? -11.142 0.684 11.369 1.00 90.06 81 THR A C 1
ATOM 622 O O . THR A 1 81 ? -11.678 0.958 12.437 1.00 90.06 81 THR A O 1
ATOM 625 N N . GLU A 1 82 ? -11.794 0.061 10.385 1.00 89.62 82 GLU A N 1
ATOM 626 C CA . GLU A 1 82 ? -13.204 -0.324 10.469 1.00 89.62 82 GLU A CA 1
ATOM 627 C C . GLU A 1 82 ? -13.447 -1.319 11.613 1.00 89.62 82 GLU A C 1
ATOM 629 O O . GLU A 1 82 ? -14.358 -1.130 12.421 1.00 89.62 82 GLU A O 1
ATOM 634 N N . ARG A 1 83 ? -12.580 -2.331 11.767 1.00 90.88 83 ARG A N 1
ATOM 635 C CA . ARG A 1 83 ? -12.647 -3.270 12.900 1.00 90.88 83 ARG A CA 1
ATOM 636 C C . ARG A 1 83 ? -12.490 -2.567 14.247 1.00 90.88 83 ARG A C 1
ATOM 638 O O . ARG A 1 83 ? -13.236 -2.868 15.177 1.00 90.88 83 ARG A O 1
ATOM 645 N N . ALA A 1 84 ? -11.549 -1.631 14.361 1.00 90.69 84 ALA A N 1
ATOM 646 C CA . ALA A 1 84 ? -11.335 -0.862 15.583 1.00 90.69 84 ALA A CA 1
ATOM 647 C C . ALA A 1 84 ? -12.517 0.074 15.888 1.00 90.69 84 ALA A C 1
ATOM 649 O O . ALA A 1 84 ? -12.945 0.168 17.040 1.00 90.69 84 ALA A O 1
ATOM 650 N N . MET A 1 85 ? -13.091 0.722 14.871 1.00 91.06 85 MET A N 1
ATOM 651 C CA . MET A 1 85 ? -14.287 1.560 15.004 1.00 91.06 85 MET A CA 1
ATOM 652 C C . MET A 1 85 ? -15.491 0.739 15.464 1.00 91.06 85 MET A C 1
ATOM 654 O O . MET A 1 85 ? -16.157 1.124 16.424 1.00 91.06 85 MET A O 1
ATOM 658 N N . ALA A 1 86 ? -15.719 -0.430 14.858 1.00 90.56 86 ALA A N 1
ATOM 659 C CA . ALA A 1 86 ? -16.780 -1.348 15.262 1.00 90.56 86 ALA A CA 1
ATOM 660 C C . ALA A 1 86 ? -16.590 -1.844 16.706 1.00 90.56 86 ALA A C 1
ATOM 662 O O . ALA A 1 86 ? -17.553 -1.924 17.466 1.00 90.56 86 ALA A O 1
ATOM 663 N N . HIS A 1 87 ? -15.348 -2.123 17.119 1.00 92.44 87 HIS A N 1
ATOM 664 C CA . HIS A 1 87 ? -15.041 -2.562 18.483 1.00 92.44 87 HIS A CA 1
ATOM 665 C C . HIS A 1 87 ? -15.205 -1.450 19.532 1.00 92.44 87 HIS A C 1
ATOM 667 O O . HIS A 1 87 ? -15.601 -1.719 20.664 1.00 92.44 87 HIS A O 1
ATOM 673 N N . THR A 1 88 ? -14.930 -0.198 19.163 1.00 91.00 88 THR A N 1
ATOM 674 C CA . THR A 1 88 ? -15.034 0.971 20.057 1.00 91.00 88 THR A CA 1
ATOM 675 C C . THR A 1 88 ? -16.381 1.690 19.968 1.00 91.00 88 THR A C 1
ATOM 677 O O . THR A 1 88 ? -16.616 2.625 20.729 1.00 91.00 88 THR A O 1
ATOM 680 N N . SER A 1 89 ? -17.279 1.250 19.075 1.00 90.56 89 SER A N 1
ATOM 681 C CA . SER A 1 89 ? -18.536 1.941 18.741 1.00 90.56 89 SER A CA 1
ATOM 682 C C . SER 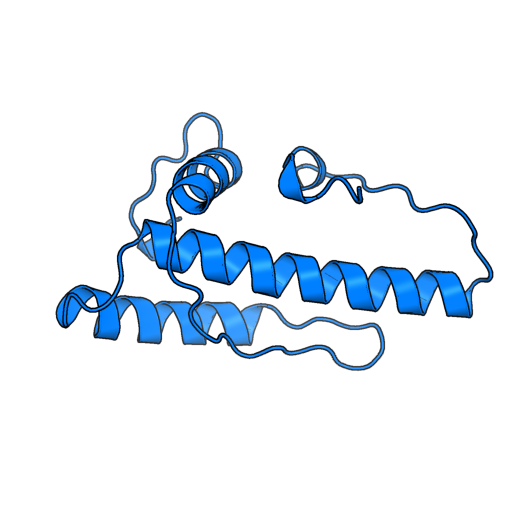A 1 89 ? -18.331 3.410 18.333 1.00 90.56 89 SER A C 1
ATOM 684 O O . SER A 1 89 ? -19.190 4.254 18.586 1.00 90.56 89 SER A O 1
ATOM 686 N N . SER A 1 90 ? -17.188 3.725 17.713 1.00 90.00 90 SER A N 1
ATOM 687 C CA . SER A 1 90 ? -16.894 5.069 17.208 1.00 90.00 90 SER A CA 1
ATOM 688 C C . SER A 1 90 ? -17.532 5.283 15.837 1.00 90.00 90 SER A C 1
ATOM 690 O O . SER A 1 90 ? -17.415 4.434 14.954 1.00 90.00 90 SER A O 1
ATOM 692 N N . SER A 1 91 ? -18.158 6.442 15.633 1.00 87.69 91 SER A N 1
ATOM 693 C CA . SER A 1 91 ? -18.694 6.877 14.336 1.00 87.69 91 SER A CA 1
ATOM 694 C C . SER A 1 91 ? -17.726 7.752 13.538 1.00 87.69 91 SER A C 1
ATOM 696 O O . SER A 1 91 ? -18.010 8.089 12.393 1.00 87.69 91 SER A O 1
ATOM 698 N N . GLU A 1 92 ? -16.600 8.145 14.135 1.00 87.75 92 GLU A N 1
ATOM 699 C CA . GLU A 1 92 ? -15.623 9.050 13.530 1.00 87.75 92 GLU A CA 1
ATOM 700 C C . GLU A 1 92 ? -14.218 8.440 13.577 1.00 87.75 92 GLU A C 1
ATOM 702 O O . GLU A 1 92 ? -13.842 7.762 14.540 1.00 87.75 92 GLU A O 1
ATOM 707 N N . ALA A 1 93 ? -13.434 8.702 12.531 1.00 85.50 93 ALA A N 1
ATOM 708 C CA . ALA A 1 93 ? -12.024 8.351 12.449 1.00 85.50 93 ALA A CA 1
ATOM 709 C C . ALA A 1 93 ? -11.219 9.565 11.985 1.00 85.50 93 ALA A C 1
ATOM 711 O O . ALA A 1 93 ? -11.583 10.245 11.025 1.00 85.50 93 ALA A O 1
ATOM 712 N N . LEU A 1 94 ? -10.101 9.823 12.662 1.00 86.75 94 LEU A N 1
ATOM 713 C CA . LEU A 1 94 ? -9.166 10.883 12.310 1.00 86.75 94 LEU A CA 1
ATOM 714 C C . LEU A 1 94 ? -7.832 10.260 11.898 1.00 86.75 94 LEU A C 1
ATOM 716 O O . LEU A 1 94 ? -7.174 9.599 12.698 1.00 86.75 94 LEU A O 1
ATOM 720 N N . ILE A 1 95 ? -7.415 10.511 10.658 1.00 84.81 95 ILE A N 1
ATOM 721 C CA . ILE A 1 95 ? -6.103 10.095 10.157 1.00 84.81 95 ILE A CA 1
ATO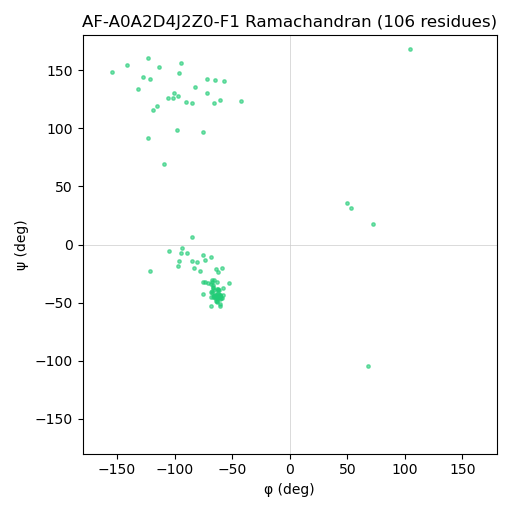M 722 C C . ILE A 1 95 ? -5.103 11.215 10.429 1.00 84.81 95 ILE A C 1
ATOM 724 O O . ILE A 1 95 ? -5.270 12.340 9.958 1.00 84.81 95 ILE A O 1
ATOM 728 N N . VAL A 1 96 ? -4.039 10.897 11.162 1.00 85.38 96 VAL A N 1
ATOM 729 C CA . VAL A 1 96 ? -2.929 11.811 11.455 1.00 85.38 96 VAL A CA 1
ATOM 730 C C . VAL A 1 96 ? -1.597 11.215 10.995 1.00 85.38 96 VAL A C 1
ATOM 732 O O . VAL A 1 96 ? -1.469 10.007 10.814 1.00 85.38 96 VAL A O 1
ATOM 735 N N . GLY A 1 97 ? -0.583 12.066 10.826 1.00 83.56 97 GLY A N 1
ATOM 736 C CA . GLY A 1 97 ? 0.773 11.668 10.434 1.00 83.56 97 GLY A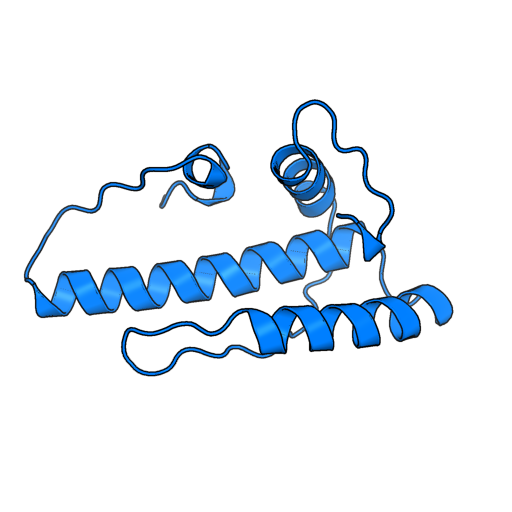 CA 1
ATOM 737 C C . GLY A 1 97 ? 1.111 11.981 8.974 1.00 83.56 97 GLY A C 1
ATOM 738 O O . GLY A 1 97 ? 0.247 12.321 8.171 1.00 83.56 97 GLY A O 1
ATOM 739 N N . GLY A 1 98 ? 2.397 11.868 8.621 1.00 75.19 98 GLY A N 1
ATOM 740 C CA . GLY A 1 98 ? 2.911 12.298 7.310 1.00 75.19 98 GLY A CA 1
ATOM 741 C C . GLY A 1 98 ? 2.345 11.531 6.109 1.00 75.19 98 GLY A C 1
ATOM 742 O O . GLY A 1 98 ? 2.347 12.048 4.996 1.00 75.19 98 GLY A O 1
ATOM 743 N N . VAL A 1 99 ? 1.823 10.323 6.333 1.00 75.44 99 VAL A N 1
ATOM 744 C CA . VAL A 1 99 ? 1.187 9.491 5.296 1.00 75.44 99 VAL A CA 1
ATOM 745 C C . VAL A 1 99 ? -0.279 9.894 5.071 1.00 75.44 99 VAL A C 1
ATOM 747 O O . VAL A 1 99 ? -0.807 9.673 3.989 1.00 75.44 99 VAL A O 1
ATOM 750 N N . GLY A 1 100 ? -0.915 10.579 6.033 1.00 63.38 100 GLY A N 1
ATOM 751 C CA . GLY A 1 100 ? -2.285 11.094 5.900 1.00 63.38 100 GLY A CA 1
ATOM 752 C C . GLY A 1 100 ? -2.434 12.234 4.884 1.00 63.38 100 GLY A C 1
ATOM 753 O O . GLY A 1 100 ? -3.549 12.592 4.516 1.00 63.38 100 GLY A O 1
ATOM 754 N N . CYS A 1 101 ? -1.320 12.789 4.397 1.00 62.56 101 CYS A N 1
ATOM 755 C CA . CYS A 1 101 ? -1.306 13.768 3.310 1.00 62.56 101 CYS A CA 1
ATOM 756 C C . CYS A 1 101 ? -1.602 13.155 1.929 1.00 62.56 101 CYS A C 1
ATOM 758 O O . CYS A 1 101 ? -1.837 13.904 0.982 1.00 62.56 101 CYS A O 1
ATOM 760 N N . ILE A 1 102 ? -1.573 11.824 1.795 1.00 65.31 102 ILE A N 1
ATOM 761 C CA . ILE A 1 102 ? -1.830 11.139 0.524 1.00 65.31 102 ILE A CA 1
ATOM 762 C C . ILE A 1 102 ? -3.323 11.251 0.187 1.00 65.31 102 ILE A C 1
ATOM 764 O O . ILE A 1 102 ? -4.187 10.983 1.024 1.00 65.31 102 ILE A O 1
ATOM 768 N N . VAL A 1 103 ? -3.659 11.658 -1.042 1.00 60.09 103 VAL A N 1
ATOM 769 C CA . VAL A 1 103 ? -5.064 11.919 -1.422 1.00 60.09 103 VAL A CA 1
ATOM 770 C C . VAL A 1 103 ? -5.890 10.629 -1.440 1.00 60.09 103 VAL A C 1
ATOM 772 O O . VAL A 1 103 ? -7.059 10.662 -1.068 1.00 60.09 103 VAL A O 1
ATOM 775 N N . GLN A 1 104 ? -5.272 9.493 -1.783 1.00 55.97 104 GLN A N 1
ATOM 776 C CA . GLN A 1 104 ? -5.900 8.162 -1.783 1.00 55.97 104 GLN A CA 1
ATOM 777 C C . GLN A 1 104 ? -6.361 7.708 -0.383 1.00 55.97 104 GLN A C 1
ATOM 779 O O . GLN A 1 104 ? -7.277 6.905 -0.271 1.00 55.97 104 GLN A O 1
ATOM 784 N N . THR A 1 105 ? -5.769 8.247 0.690 1.00 53.09 105 THR A N 1
ATOM 785 C CA . THR A 1 105 ? -6.181 7.970 2.081 1.00 53.09 105 THR A CA 1
ATOM 786 C C . THR A 1 105 ? -7.464 8.683 2.495 1.00 53.09 105 THR A C 1
ATOM 788 O O . THR A 1 105 ? -7.980 8.427 3.584 1.00 53.09 105 THR A O 1
ATOM 791 N N . LYS A 1 106 ? -7.985 9.604 1.672 1.00 45.56 106 LYS A N 1
ATOM 792 C CA . LYS A 1 106 ? -9.291 10.207 1.927 1.00 45.56 106 LYS A CA 1
ATOM 793 C C . LYS A 1 106 ? -10.367 9.193 1.569 1.00 45.56 106 LYS A C 1
ATOM 795 O O . LYS A 1 106 ? -10.742 9.065 0.407 1.00 45.56 106 LYS A O 1
ATOM 800 N N . TRP A 1 107 ? -10.843 8.497 2.596 1.00 49.16 107 TRP A N 1
ATOM 801 C CA . TRP A 1 107 ? -12.114 7.784 2.588 1.00 49.16 107 TRP A CA 1
ATOM 802 C C . TRP A 1 107 ? -13.164 8.657 1.905 1.00 49.16 107 TRP A C 1
ATOM 804 O O . TRP A 1 107 ? -13.320 9.831 2.254 1.00 49.16 107 TRP A O 1
ATOM 814 N N . ARG A 1 108 ? -13.782 8.109 0.866 1.00 37.19 108 ARG A N 1
ATOM 815 C CA . ARG A 1 108 ? -14.748 8.813 0.034 1.00 37.19 108 ARG A CA 1
ATOM 816 C C . ARG A 1 108 ? -16.161 8.521 0.500 1.00 37.19 108 ARG A C 1
ATOM 818 O O . ARG A 1 108 ? -16.397 7.366 0.912 1.00 37.19 108 ARG A O 1
#

Foldseek 3Di:
DVLVPFDCVVHSLVRLLVLLVVADDADDFDQAADQLDGDCPRRVVVLSVVCVVCVVVVVGDSSNSSNNVCVSVLVNVVVSVVSVCVVVVNPDDDDDDPNCPRPVNPDD

Mean predicted aligned error: 5.95 Å

pLDDT: mean 83.93, std 9.71, range [37.19, 92.44]

InterPro domains:
  IPR000905 Gcp-like domain [PF00814] (1-101)
  IPR000905 Gcp-like domain [PTHR11735] (1-101)